Protein AF-A0A432G2H8-F1 (afdb_monomer)

Solvent-accessible surface area (backbone atoms only — not comparable to full-atom values): 4322 Å² total; per-residue (Å²): 134,57,76,43,76,42,54,40,34,95,67,10,26,40,40,34,22,37,74,89,65,51,82,72,51,71,51,50,35,75,46,80,55,94,70,35,18,31,42,23,65,51,73,51,66,50,99,82,42,34,36,38,37,35,21,56,70,66,75,46,76,49,80,42,77,48,88,67,82,74,76,82,74,126

Organism: NCBI:txid2024889

Secondary structure (DSSP, 8-state):
--EEEEEEGGGTEEEEEETT--EEEEE--BSSSTT-BSSEEEEEE-TT--EEEEETTTTEEEEE----------

Foldseek 3Di:
DDKDWDQPFVQQKIWIADPVRHGDDIFEGDDQPQRHAHGWDDWDADPQRWIWIRRPVNRDIHIDHHPDPPPPPD

Structure (mmCIF, N/CA/C/O backbone):
data_AF-A0A432G2H8-F1
#
_entry.id   AF-A0A432G2H8-F1
#
loop_
_atom_site.group_PDB
_atom_site.id
_atom_site.type_symbol
_atom_site.label_atom_id
_atom_site.label_alt_id
_atom_site.label_comp_id
_atom_site.label_asym_id
_atom_site.label_entity_id
_atom_site.label_seq_id
_atom_site.pdbx_PDB_ins_code
_atom_site.Cartn_x
_atom_site.Cartn_y
_atom_site.Cartn_z
_atom_site.occupancy
_atom_site.B_iso_or_equiv
_atom_site.auth_seq_id
_atom_site.auth_comp_id
_atom_site.auth_asym_id
_atom_site.auth_atom_id
_atom_site.pdbx_PDB_model_num
ATOM 1 N N . MET A 1 1 ? -18.332 3.124 11.292 1.00 68.75 1 MET A N 1
ATOM 2 C CA . MET A 1 1 ? -17.916 3.739 10.024 1.00 68.75 1 MET A CA 1
ATOM 3 C C . MET A 1 1 ? -16.856 2.837 9.447 1.00 68.75 1 MET A C 1
ATOM 5 O O . MET A 1 1 ? -15.846 2.602 10.112 1.00 68.75 1 MET A O 1
ATOM 9 N N . GLY A 1 2 ? -17.174 2.204 8.325 1.00 85.81 2 GLY A N 1
ATOM 10 C CA . GLY A 1 2 ? -16.212 1.419 7.563 1.00 85.81 2 GLY A CA 1
ATOM 11 C C . GLY A 1 2 ? -15.217 2.335 6.852 1.00 85.81 2 GLY A C 1
ATOM 12 O O . GLY A 1 2 ? -15.456 3.528 6.691 1.00 85.81 2 GLY A O 1
ATOM 13 N N . GLN A 1 3 ? -14.082 1.780 6.442 1.00 91.12 3 GLN A N 1
ATOM 14 C CA . GLN A 1 3 ? -13.153 2.455 5.539 1.00 91.12 3 GLN A CA 1
ATOM 15 C C . GLN A 1 3 ? -13.074 1.645 4.252 1.00 91.12 3 GLN A C 1
ATOM 17 O O . GLN A 1 3 ? -12.926 0.422 4.296 1.00 91.12 3 GLN A O 1
ATOM 22 N N . VAL A 1 4 ? -13.157 2.329 3.117 1.00 93.94 4 VAL A N 1
ATOM 23 C CA . VAL A 1 4 ? -12.957 1.738 1.795 1.00 93.94 4 VAL A CA 1
ATOM 24 C C . VAL A 1 4 ? -11.588 2.174 1.303 1.00 93.94 4 VAL A C 1
ATOM 26 O O . VAL A 1 4 ? -11.338 3.363 1.125 1.00 93.94 4 VAL A O 1
ATOM 29 N N . PHE A 1 5 ? -10.695 1.214 1.093 1.00 94.56 5 PHE A N 1
ATOM 30 C CA . PHE A 1 5 ? -9.369 1.485 0.557 1.00 94.56 5 PHE A CA 1
ATOM 31 C C . PHE A 1 5 ? -9.306 1.106 -0.922 1.00 94.56 5 PHE A C 1
ATOM 33 O O . PHE A 1 5 ? -9.824 0.066 -1.329 1.00 94.56 5 PHE A O 1
ATOM 40 N N . VAL A 1 6 ? -8.646 1.938 -1.722 1.00 97.00 6 VAL A N 1
ATOM 41 C CA . VAL A 1 6 ? -8.552 1.782 -3.175 1.00 97.00 6 VAL A CA 1
ATOM 42 C C . VAL A 1 6 ? -7.089 1.825 -3.598 1.00 97.00 6 VAL A C 1
ATOM 44 O O . VAL A 1 6 ? -6.406 2.826 -3.379 1.00 97.00 6 VAL A O 1
ATOM 47 N N . ALA A 1 7 ? -6.615 0.746 -4.225 1.00 97.56 7 ALA A N 1
ATOM 48 C CA . ALA A 1 7 ? -5.340 0.727 -4.934 1.00 97.56 7 ALA A CA 1
ATOM 49 C C . ALA A 1 7 ? -5.513 1.376 -6.311 1.00 97.56 7 ALA A C 1
ATOM 51 O O . ALA A 1 7 ? -6.038 0.776 -7.249 1.00 97.56 7 ALA A O 1
ATOM 52 N N . ASP A 1 8 ? -5.095 2.633 -6.420 1.00 97.94 8 ASP A N 1
ATOM 53 C CA . ASP A 1 8 ? -5.253 3.437 -7.625 1.00 97.94 8 ASP A CA 1
ATOM 54 C C . ASP A 1 8 ? -4.069 3.178 -8.572 1.00 97.94 8 ASP A C 1
ATOM 56 O O . ASP A 1 8 ? -3.110 3.950 -8.653 1.00 97.94 8 ASP A O 1
ATOM 60 N N . PHE A 1 9 ? -4.114 2.008 -9.221 1.00 98.25 9 PHE A N 1
ATOM 61 C CA . PHE A 1 9 ? -3.001 1.348 -9.916 1.00 98.25 9 PHE A CA 1
ATOM 62 C C . PHE A 1 9 ? -2.170 2.278 -10.808 1.00 98.25 9 PHE A C 1
ATOM 64 O O . PHE A 1 9 ? -0.955 2.355 -10.658 1.00 98.25 9 PHE A O 1
ATOM 71 N N . TYR A 1 10 ? -2.799 3.012 -11.728 1.00 98.19 10 TYR A N 1
ATOM 72 C CA . TYR A 1 10 ? -2.065 3.877 -12.661 1.00 98.19 10 TYR A CA 1
ATOM 73 C C . TYR A 1 10 ? -1.647 5.224 -12.062 1.00 98.19 10 TYR A C 1
ATOM 75 O O . TYR A 1 10 ? -0.845 5.924 -12.669 1.00 98.19 10 TYR A O 1
ATOM 83 N N . ASN A 1 11 ? -2.147 5.572 -10.876 1.00 98.56 11 ASN A N 1
ATOM 84 C CA . ASN A 1 11 ? -1.784 6.799 -10.170 1.00 98.56 11 ASN A CA 1
ATOM 85 C C . ASN A 1 11 ? -0.778 6.556 -9.037 1.00 98.56 11 ASN A C 1
ATOM 87 O O . ASN A 1 11 ? -0.429 7.497 -8.330 1.00 98.56 11 ASN A O 1
ATOM 91 N N . HIS A 1 12 ? -0.286 5.320 -8.873 1.00 98.44 12 HIS A N 1
ATOM 92 C CA . HIS A 1 12 ? 0.803 4.989 -7.946 1.00 98.44 12 HIS A CA 1
ATOM 93 C C . HIS A 1 12 ? 0.519 5.393 -6.488 1.00 98.44 12 HIS A C 1
ATOM 95 O O . HIS A 1 12 ? 1.424 5.782 -5.750 1.00 98.44 12 HIS A O 1
ATOM 101 N N . ARG A 1 13 ? -0.748 5.316 -6.071 1.00 98.31 13 ARG A N 1
ATOM 102 C CA . ARG A 1 13 ? -1.203 5.763 -4.750 1.00 98.31 13 ARG A CA 1
ATOM 103 C C . ARG A 1 13 ? -2.310 4.879 -4.203 1.00 98.31 13 ARG A C 1
ATOM 105 O O . ARG A 1 13 ? -2.958 4.134 -4.939 1.00 98.31 13 ARG A O 1
ATOM 112 N N . ILE A 1 14 ? -2.548 5.014 -2.907 1.00 97.56 14 ILE A N 1
ATOM 113 C CA . ILE A 1 14 ? -3.708 4.460 -2.220 1.00 97.56 14 ILE A CA 1
ATOM 114 C C . ILE A 1 14 ? -4.626 5.608 -1.811 1.00 97.56 14 ILE A C 1
ATOM 116 O O . ILE A 1 14 ? -4.157 6.613 -1.278 1.00 97.56 14 ILE A O 1
ATOM 120 N N . GLN A 1 15 ? -5.926 5.445 -2.033 1.00 96.81 15 GLN A N 1
ATOM 121 C CA . GLN A 1 15 ? -6.959 6.364 -1.553 1.00 96.81 15 GLN A CA 1
ATOM 122 C C . GLN A 1 15 ? -7.831 5.669 -0.504 1.00 96.81 15 GLN A C 1
ATOM 124 O O . GLN A 1 15 ? -8.055 4.460 -0.578 1.00 96.81 15 GLN A O 1
ATOM 129 N N . VAL A 1 16 ? -8.320 6.431 0.469 1.00 93.94 16 VAL A N 1
ATOM 130 C CA . VAL A 1 16 ? -9.172 5.948 1.558 1.00 93.94 16 VAL A CA 1
ATOM 131 C C . VAL A 1 16 ? -10.436 6.796 1.610 1.00 93.94 16 VAL A C 1
ATOM 133 O O . VAL A 1 16 ? -10.362 8.026 1.587 1.00 93.94 16 VAL A O 1
ATOM 136 N N . PHE A 1 17 ? -11.582 6.133 1.714 1.00 94.81 17 PHE A N 1
ATOM 137 C CA . PHE A 1 17 ? -12.911 6.738 1.745 1.00 94.81 17 PHE A CA 1
ATOM 138 C C . PHE A 1 17 ? -13.724 6.227 2.939 1.00 94.81 17 PHE A C 1
ATOM 140 O O . PHE A 1 17 ? -13.397 5.185 3.519 1.00 94.81 17 PHE A O 1
ATOM 147 N N . THR A 1 18 ? -14.792 6.941 3.289 1.00 93.94 18 THR A N 1
ATOM 148 C CA . THR A 1 18 ? -15.863 6.411 4.146 1.00 93.94 18 THR A CA 1
ATOM 149 C C . TH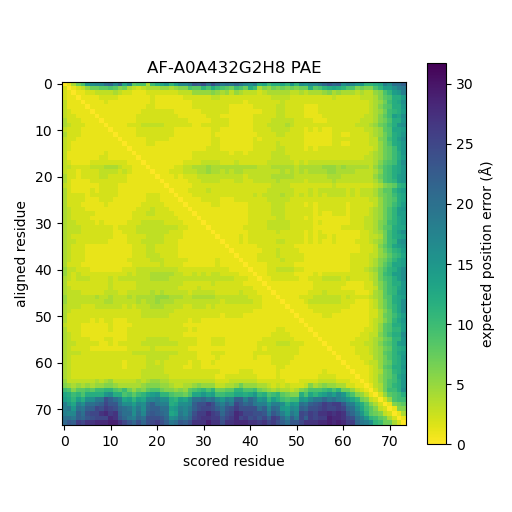R A 1 18 ? -16.671 5.340 3.410 1.00 93.94 18 THR A C 1
ATOM 151 O O . THR A 1 18 ? -16.560 5.173 2.192 1.00 93.94 18 THR A O 1
ATOM 154 N N . ASP A 1 19 ? -17.513 4.617 4.144 1.00 94.12 19 ASP A N 1
ATOM 155 C CA . ASP A 1 19 ? -18.516 3.709 3.587 1.00 94.12 19 ASP A CA 1
ATOM 156 C C . ASP A 1 19 ? -19.584 4.423 2.737 1.00 94.12 19 ASP A C 1
ATOM 158 O O . ASP A 1 19 ? -20.174 3.800 1.854 1.00 94.12 19 ASP A O 1
ATOM 162 N N . GLU A 1 20 ? -19.775 5.729 2.921 1.00 95.81 20 GLU A N 1
ATOM 163 C CA . GLU A 1 20 ? -20.622 6.578 2.073 1.00 95.81 20 GLU A CA 1
ATOM 164 C C . GLU A 1 20 ? -19.905 7.104 0.814 1.00 95.81 20 GLU A C 1
ATOM 166 O O . GLU A 1 20 ? -20.545 7.699 -0.055 1.00 95.81 20 GLU A O 1
ATOM 171 N N . GLY A 1 21 ? -18.597 6.855 0.679 1.00 95.12 21 GLY A N 1
ATOM 172 C CA . GLY A 1 21 ? -17.787 7.277 -0.467 1.00 95.12 21 GLY A CA 1
ATOM 173 C C . GLY A 1 21 ? -17.148 8.661 -0.331 1.00 95.12 21 GLY A C 1
ATOM 174 O O . GLY A 1 21 ? -16.574 9.159 -1.301 1.00 95.12 21 GLY A O 1
ATOM 175 N N . ASP A 1 22 ? -17.199 9.278 0.851 1.00 96.12 22 ASP A N 1
ATOM 176 C CA . ASP A 1 22 ? -16.516 10.545 1.103 1.00 96.12 22 ASP A CA 1
ATOM 177 C C . ASP A 1 22 ? -15.003 10.324 1.196 1.00 96.12 22 ASP A C 1
ATOM 179 O O . ASP A 1 22 ? -14.531 9.405 1.867 1.00 96.12 22 ASP A O 1
ATOM 183 N N . PHE A 1 23 ? -14.219 11.173 0.531 1.00 94.44 23 PHE A N 1
ATOM 184 C CA . PHE A 1 23 ? -12.758 11.094 0.566 1.00 94.44 23 PHE A CA 1
ATOM 185 C C . PHE A 1 23 ? -12.212 11.416 1.963 1.00 94.44 23 PHE A C 1
ATOM 187 O O . PHE A 1 23 ? -12.542 12.451 2.542 1.00 94.44 23 PHE A O 1
ATOM 194 N N . LEU A 1 24 ? -11.328 10.557 2.479 1.00 93.00 24 LEU A N 1
ATOM 195 C CA . LEU A 1 24 ? -10.661 10.746 3.768 1.00 93.00 24 LEU A CA 1
ATOM 196 C C . LEU A 1 24 ? -9.205 11.177 3.598 1.00 93.00 24 LEU A C 1
ATOM 198 O O . LEU A 1 24 ? -8.792 12.204 4.136 1.00 93.00 24 LEU A O 1
ATOM 202 N N . VAL A 1 25 ? -8.411 10.372 2.892 1.00 92.88 25 VAL A N 1
ATOM 203 C CA . VAL A 1 25 ? -6.969 10.595 2.733 1.00 92.88 25 VAL A CA 1
ATOM 204 C C . VAL A 1 25 ? -6.432 9.828 1.529 1.00 92.88 25 VAL A C 1
ATOM 206 O O . VAL A 1 25 ? -6.995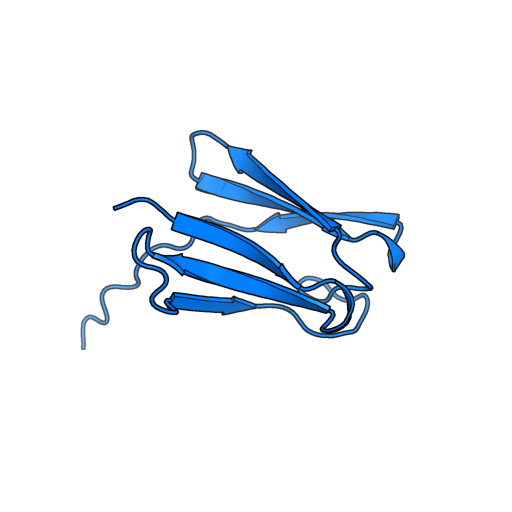 8.817 1.113 1.00 92.88 25 VAL A O 1
ATOM 209 N N . GLU A 1 26 ? -5.300 10.277 1.002 1.00 95.31 26 GLU A N 1
ATOM 210 C CA . GLU A 1 26 ? -4.484 9.521 0.058 1.00 95.31 26 GLU A CA 1
ATOM 211 C C . GLU A 1 26 ? -3.021 9.513 0.492 1.00 95.31 26 GLU A C 1
ATOM 213 O O . GLU A 1 26 ? -2.564 10.403 1.214 1.00 95.31 26 GLU A O 1
ATOM 218 N N . PHE A 1 27 ? -2.286 8.495 0.059 1.00 96.00 27 PHE A N 1
ATOM 219 C CA . PHE A 1 27 ? -0.852 8.400 0.292 1.00 96.00 27 PHE A CA 1
ATOM 220 C C . PHE A 1 27 ? -0.158 7.606 -0.812 1.00 96.00 27 PHE A C 1
ATOM 222 O O . PHE A 1 27 ? -0.742 6.725 -1.449 1.00 96.00 27 PHE A O 1
ATOM 229 N N . GLY A 1 28 ? 1.122 7.911 -0.993 1.00 97.62 28 GLY A N 1
ATOM 230 C CA . GLY A 1 28 ? 1.959 7.342 -2.036 1.00 97.62 28 GLY A CA 1
ATOM 231 C C . GLY A 1 28 ? 2.079 8.219 -3.276 1.00 97.62 28 GLY A C 1
ATOM 232 O O . GLY A 1 28 ? 1.260 9.096 -3.542 1.00 97.62 28 GLY A O 1
ATOM 233 N N . SER A 1 29 ? 3.155 7.975 -4.007 1.00 98.56 29 SER A N 1
ATOM 234 C CA . SER A 1 29 ? 3.502 8.589 -5.284 1.00 98.56 29 SER A CA 1
ATOM 235 C C . SER A 1 29 ? 4.352 7.605 -6.081 1.00 98.56 29 SER A C 1
ATOM 237 O O . SER A 1 29 ? 4.856 6.629 -5.520 1.00 98.56 29 SER A O 1
ATOM 239 N N . GLN A 1 30 ? 4.548 7.861 -7.376 1.00 98.75 30 GLN A N 1
ATOM 240 C CA . GLN A 1 30 ? 5.415 7.020 -8.195 1.00 98.75 30 GLN A CA 1
ATOM 241 C C . GLN A 1 30 ? 6.854 7.001 -7.659 1.00 98.75 30 GLN A C 1
ATOM 243 O O . GLN A 1 30 ? 7.437 8.061 -7.438 1.00 98.75 30 GLN A O 1
ATOM 248 N N . GLY A 1 31 ? 7.429 5.807 -7.508 1.00 98.69 31 GLY A N 1
ATOM 249 C CA . GLY A 1 31 ? 8.831 5.628 -7.143 1.00 98.69 31 GLY A CA 1
ATOM 250 C C . GLY A 1 31 ? 9.099 4.315 -6.411 1.00 98.69 31 GLY A C 1
ATOM 251 O O . GLY A 1 31 ? 8.277 3.399 -6.421 1.00 98.69 31 GLY A O 1
ATOM 252 N N . SER A 1 32 ? 10.271 4.211 -5.788 1.00 98.56 32 SER A N 1
ATOM 253 C CA . SER A 1 32 ? 10.761 2.987 -5.136 1.00 98.56 32 SER A CA 1
ATOM 254 C C . SER A 1 32 ? 11.240 3.201 -3.697 1.00 98.56 32 SER A C 1
ATOM 256 O O . SER A 1 32 ? 11.624 2.239 -3.022 1.00 98.56 32 SER A O 1
ATOM 258 N N . ALA A 1 33 ? 11.237 4.436 -3.193 1.00 98.62 33 ALA A N 1
ATOM 259 C CA . ALA A 1 33 ? 11.545 4.725 -1.796 1.00 98.62 33 ALA A CA 1
ATOM 260 C C . ALA A 1 33 ? 10.433 4.200 -0.858 1.00 98.62 33 ALA A C 1
ATOM 262 O O . ALA A 1 33 ? 9.350 3.827 -1.320 1.00 98.62 33 ALA A O 1
ATOM 263 N N . PRO A 1 34 ? 10.669 4.110 0.464 1.00 98.00 34 PRO A N 1
ATOM 264 C CA . PRO A 1 34 ? 9.613 3.782 1.419 1.00 98.00 34 PRO A CA 1
ATOM 265 C C . PRO A 1 34 ? 8.443 4.769 1.319 1.00 98.00 34 PRO A C 1
ATOM 267 O O . PRO A 1 34 ? 8.644 5.977 1.402 1.00 98.00 34 PRO A O 1
ATOM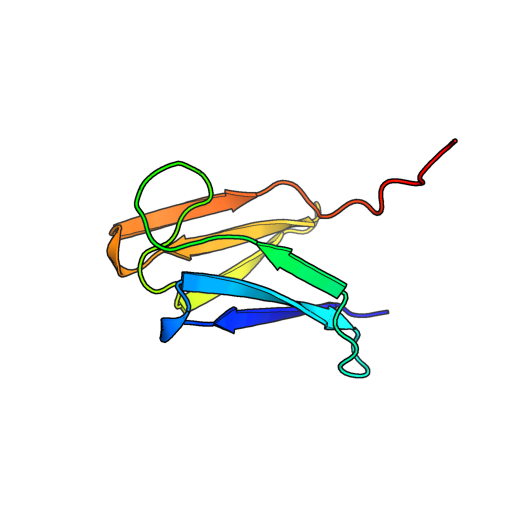 270 N N . GLY A 1 35 ? 7.228 4.248 1.155 1.00 97.12 35 GLY A N 1
ATOM 271 C CA . GLY A 1 35 ? 6.017 5.051 0.973 1.00 97.12 35 GLY A CA 1
ATOM 272 C C . GLY A 1 35 ? 5.692 5.415 -0.477 1.00 97.12 35 GLY A C 1
ATOM 273 O O . GLY A 1 35 ? 4.567 5.827 -0.733 1.00 97.12 35 GLY A O 1
ATOM 274 N N . GLU A 1 36 ? 6.610 5.213 -1.422 1.00 98.69 36 GLU A N 1
ATOM 275 C CA . GLU A 1 36 ? 6.347 5.322 -2.864 1.00 98.69 36 GLU A CA 1
ATOM 276 C C . GLU A 1 36 ? 5.916 3.971 -3.445 1.00 98.69 36 GLU A C 1
ATOM 278 O O . GLU A 1 36 ? 6.267 2.919 -2.903 1.00 98.69 36 GLU A O 1
ATOM 283 N N . PHE A 1 37 ? 5.192 3.987 -4.563 1.00 98.75 37 PHE A N 1
ATOM 284 C CA . PHE A 1 37 ? 4.705 2.789 -5.240 1.00 98.75 37 PHE A CA 1
ATOM 285 C C . PHE A 1 37 ? 5.024 2.792 -6.735 1.00 98.75 37 PHE A C 1
ATOM 287 O O . PHE A 1 37 ? 5.054 3.828 -7.395 1.00 98.75 37 PHE A O 1
ATOM 294 N N . GLU A 1 38 ? 5.128 1.601 -7.308 1.00 98.69 38 GLU A N 1
ATOM 295 C CA . GLU A 1 38 ? 5.028 1.377 -8.741 1.00 98.69 38 GLU A CA 1
ATOM 296 C C . GLU A 1 38 ? 3.845 0.439 -8.989 1.00 98.69 38 GLU A C 1
ATOM 298 O O . GLU A 1 38 ? 3.946 -0.777 -8.851 1.00 98.69 38 GLU A O 1
ATOM 303 N N . ARG A 1 39 ? 2.699 1.022 -9.358 1.00 98.50 39 ARG A N 1
ATOM 304 C CA . ARG A 1 39 ? 1.465 0.299 -9.700 1.00 98.50 39 ARG A CA 1
ATOM 305 C C . ARG A 1 39 ? 0.935 -0.617 -8.583 1.00 98.50 39 ARG A C 1
ATOM 307 O O . ARG A 1 39 ? 0.919 -1.837 -8.750 1.00 98.50 39 ARG A O 1
ATOM 314 N N . PRO A 1 40 ? 0.492 -0.069 -7.436 1.00 98.56 40 PRO A N 1
ATOM 315 C CA . PRO A 1 40 ? -0.049 -0.887 -6.354 1.00 98.56 40 PRO A CA 1
ATOM 316 C C . PRO A 1 40 ? -1.325 -1.613 -6.810 1.00 98.56 40 PRO A C 1
ATOM 318 O O . PRO A 1 40 ? -2.092 -1.070 -7.602 1.00 98.56 40 PRO A O 1
ATOM 321 N N . THR A 1 41 ? -1.551 -2.839 -6.332 1.00 98.00 41 THR A N 1
ATOM 322 C CA . THR A 1 41 ? -2.640 -3.706 -6.843 1.00 98.00 41 THR A CA 1
ATOM 323 C C . THR A 1 41 ? -3.648 -4.124 -5.786 1.00 98.00 41 THR A C 1
ATOM 325 O O . THR A 1 41 ? -4.841 -3.911 -5.968 1.00 98.00 41 THR A O 1
ATOM 328 N N . ASP A 1 42 ? -3.177 -4.727 -4.700 1.00 96.44 42 ASP A N 1
ATOM 329 C CA . ASP A 1 42 ? -4.023 -5.325 -3.668 1.00 96.44 42 ASP A CA 1
ATOM 330 C C . ASP A 1 42 ? -3.557 -4.901 -2.274 1.00 96.44 42 ASP A C 1
ATOM 332 O O . ASP A 1 42 ? -2.423 -4.433 -2.091 1.00 96.44 42 ASP A O 1
ATOM 336 N N . MET A 1 43 ? -4.433 -5.055 -1.285 1.00 95.69 43 MET A N 1
ATOM 337 C CA . MET A 1 43 ? -4.135 -4.722 0.096 1.00 95.69 43 MET A CA 1
ATOM 338 C C . MET A 1 43 ? -4.968 -5.488 1.118 1.00 95.69 43 MET A C 1
ATOM 340 O O . MET A 1 43 ? -6.069 -5.960 0.854 1.00 95.69 43 MET A O 1
ATOM 344 N N . THR A 1 44 ? -4.449 -5.544 2.340 1.00 95.50 44 THR A N 1
ATOM 345 C CA . THR A 1 44 ? -5.183 -6.060 3.496 1.00 95.50 44 THR A CA 1
ATOM 346 C C . THR A 1 44 ? -4.867 -5.251 4.747 1.00 95.50 44 THR A C 1
ATOM 348 O O . THR A 1 44 ? -3.821 -4.600 4.836 1.00 95.50 44 THR A O 1
ATOM 351 N N . VAL A 1 45 ? -5.774 -5.299 5.717 1.00 93.69 45 VAL A N 1
ATOM 352 C CA . VAL A 1 45 ? -5.634 -4.641 7.016 1.00 93.69 45 VAL A CA 1
ATOM 353 C C . VAL A 1 45 ? -5.708 -5.706 8.105 1.00 93.69 45 VAL A C 1
ATOM 355 O O . VAL A 1 45 ? -6.648 -6.500 8.138 1.00 93.69 45 VAL A O 1
ATOM 358 N N . ASP A 1 46 ? -4.708 -5.755 8.988 1.00 94.56 46 ASP A N 1
ATOM 359 C CA . ASP A 1 46 ? -4.717 -6.697 10.114 1.00 94.56 46 ASP A CA 1
ATOM 360 C C . ASP A 1 46 ? -5.590 -6.208 11.285 1.00 94.56 46 ASP A C 1
ATOM 362 O O . ASP A 1 46 ? -6.060 -5.072 11.319 1.00 94.56 46 ASP A O 1
ATOM 366 N N . SER A 1 47 ? -5.796 -7.057 12.296 1.00 93.00 47 SER A N 1
ATOM 367 C CA . SER A 1 47 ? -6.618 -6.723 13.472 1.00 93.00 47 SER A CA 1
ATOM 368 C C . SER A 1 47 ? -6.060 -5.590 14.343 1.00 93.00 47 SER A C 1
ATOM 370 O O . SER A 1 47 ? -6.760 -5.102 15.228 1.00 93.00 47 SER A O 1
ATOM 372 N N . LYS A 1 48 ? -4.812 -5.164 14.113 1.00 93.06 48 LYS A N 1
ATOM 373 C CA . LYS A 1 48 ? -4.192 -4.000 14.761 1.00 93.06 48 LYS A CA 1
ATOM 374 C C . LYS A 1 48 ? -4.294 -2.742 13.893 1.00 93.06 48 LYS A C 1
ATOM 376 O O . LYS A 1 48 ? -3.771 -1.707 14.294 1.00 93.06 48 LYS A O 1
ATOM 381 N N . GLY A 1 49 ? -4.931 -2.830 12.726 1.00 91.00 49 GLY A N 1
ATOM 382 C CA . GLY A 1 49 ? -5.084 -1.741 11.769 1.00 91.00 49 GLY A CA 1
ATOM 383 C C . GLY A 1 49 ? -3.863 -1.507 10.881 1.00 91.00 49 GLY A C 1
ATOM 384 O O . GLY A 1 49 ? -3.829 -0.494 10.191 1.00 91.00 49 GLY A O 1
ATOM 385 N N . ASN A 1 50 ? -2.838 -2.372 10.902 1.00 94.75 50 ASN A N 1
ATOM 386 C CA . ASN A 1 50 ? -1.709 -2.182 9.989 1.00 94.75 50 ASN A CA 1
ATOM 387 C C . ASN A 1 50 ? -2.140 -2.520 8.568 1.00 94.75 50 ASN A C 1
ATOM 389 O O . ASN A 1 50 ? -2.807 -3.532 8.348 1.00 94.75 50 ASN A O 1
ATOM 393 N N . ILE A 1 51 ? -1.684 -1.714 7.618 1.00 95.56 51 ILE A N 1
ATOM 394 C CA . ILE A 1 51 ? -2.056 -1.829 6.211 1.00 95.56 51 ILE A CA 1
ATOM 395 C C . ILE A 1 51 ? -0.892 -2.465 5.463 1.00 95.56 51 ILE A C 1
ATOM 397 O O . ILE A 1 51 ? 0.251 -2.029 5.604 1.00 95.56 51 ILE A O 1
ATOM 401 N N . TYR A 1 52 ? -1.180 -3.481 4.661 1.00 97.94 52 TYR A N 1
ATOM 402 C CA . TYR A 1 52 ? -0.209 -4.163 3.814 1.00 97.94 52 TYR A CA 1
ATOM 403 C C . TYR A 1 52 ? -0.612 -3.940 2.368 1.00 97.94 52 TYR A C 1
ATOM 405 O O . TYR A 1 52 ? -1.734 -4.271 2.000 1.00 97.94 52 TYR A O 1
ATOM 413 N N . VAL A 1 53 ? 0.290 -3.382 1.565 1.00 98.38 53 VAL A N 1
ATOM 414 C CA . VAL A 1 53 ? 0.030 -3.036 0.163 1.00 98.38 53 VAL A CA 1
ATOM 415 C C . VAL A 1 53 ? 0.984 -3.809 -0.735 1.00 98.38 53 VAL A C 1
ATOM 417 O O . VAL A 1 53 ? 2.198 -3.800 -0.507 1.00 98.38 53 VAL A O 1
ATOM 420 N N . VAL A 1 54 ? 0.439 -4.458 -1.763 1.00 98.62 54 VAL A N 1
ATOM 421 C CA . VAL A 1 54 ? 1.212 -5.101 -2.828 1.00 98.62 54 VAL A CA 1
ATOM 422 C C . VAL A 1 54 ? 1.681 -4.031 -3.810 1.00 98.62 54 VAL A C 1
ATOM 424 O O . VAL A 1 54 ? 0.892 -3.487 -4.583 1.00 98.62 54 VAL A O 1
ATOM 427 N N . ASP A 1 55 ? 2.979 -3.749 -3.782 1.00 98.62 55 ASP A N 1
ATOM 428 C CA . ASP A 1 55 ? 3.666 -2.804 -4.657 1.00 98.62 55 ASP A CA 1
ATOM 429 C C . ASP A 1 55 ? 4.249 -3.572 -5.854 1.00 98.62 55 ASP A C 1
ATOM 431 O O . ASP A 1 55 ? 5.404 -4.015 -5.840 1.00 98.62 55 ASP A O 1
ATOM 435 N N . PHE A 1 56 ? 3.385 -3.829 -6.842 1.00 98.69 56 PHE A N 1
ATOM 436 C CA . PHE A 1 56 ? 3.618 -4.801 -7.913 1.00 98.69 56 PHE A CA 1
ATOM 437 C C . PHE A 1 56 ? 4.889 -4.507 -8.713 1.00 98.69 56 PHE A C 1
ATOM 439 O O . PHE A 1 56 ? 5.727 -5.390 -8.878 1.00 98.69 56 PHE A O 1
ATOM 446 N N . GLY A 1 57 ? 5.068 -3.275 -9.183 1.00 98.50 57 GLY A N 1
ATOM 447 C CA . GLY A 1 57 ? 6.202 -2.908 -10.029 1.00 98.50 57 GLY A CA 1
ATOM 448 C C . GLY A 1 57 ? 7.539 -2.873 -9.292 1.00 98.50 57 GLY A C 1
ATOM 449 O O . GLY A 1 57 ? 8.576 -3.104 -9.909 1.00 98.50 57 GLY A O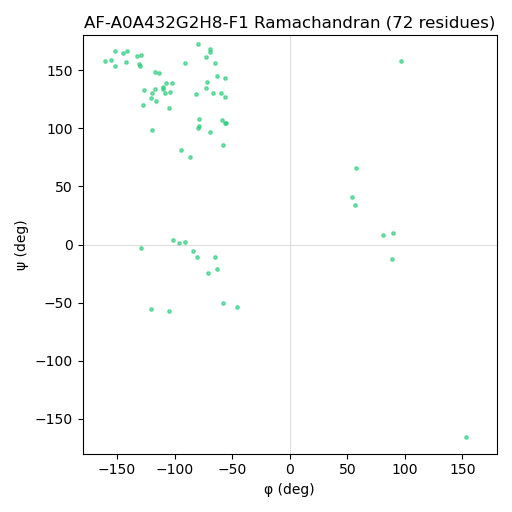 1
ATOM 450 N N . ASN A 1 58 ? 7.523 -2.676 -7.972 1.00 98.75 58 ASN A N 1
ATOM 451 C CA . ASN A 1 58 ? 8.722 -2.759 -7.136 1.00 98.75 58 ASN A CA 1
ATOM 452 C C . ASN A 1 58 ? 8.972 -4.166 -6.566 1.00 98.75 58 ASN A C 1
ATOM 454 O O . ASN A 1 58 ? 9.933 -4.351 -5.818 1.00 98.75 58 ASN A O 1
ATOM 458 N N . ASN A 1 59 ? 8.141 -5.161 -6.901 1.00 98.44 59 ASN A N 1
ATOM 459 C CA . ASN A 1 59 ? 8.260 -6.550 -6.440 1.00 98.44 59 ASN A CA 1
ATOM 460 C C . ASN A 1 59 ? 8.338 -6.687 -4.907 1.00 98.44 59 ASN A C 1
ATOM 462 O O . ASN A 1 59 ? 9.128 -7.475 -4.381 1.00 98.44 59 ASN A O 1
ATOM 466 N N . ARG A 1 60 ? 7.541 -5.903 -4.171 1.00 98.62 60 ARG A N 1
ATOM 467 C CA . ARG A 1 60 ? 7.559 -5.900 -2.701 1.00 98.62 60 ARG A CA 1
ATOM 468 C C . ARG A 1 60 ? 6.166 -5.767 -2.096 1.00 98.62 60 ARG A C 1
ATOM 470 O O . ARG A 1 60 ? 5.206 -5.383 -2.756 1.00 98.62 60 ARG A O 1
ATOM 477 N N . ILE A 1 61 ? 6.089 -6.036 -0.797 1.00 98.62 61 ILE A N 1
ATOM 478 C CA . ILE A 1 61 ? 4.959 -5.646 0.049 1.00 98.62 61 ILE A CA 1
ATOM 479 C C . ILE A 1 61 ? 5.450 -4.543 0.982 1.00 98.62 61 ILE A C 1
ATOM 481 O O . ILE A 1 61 ? 6.518 -4.674 1.584 1.00 98.62 61 ILE A O 1
ATOM 485 N N . GLN A 1 62 ? 4.671 -3.473 1.120 1.00 98.44 62 GLN A N 1
ATOM 486 C CA . GLN A 1 62 ? 4.926 -2.421 2.102 1.00 98.44 62 GLN A CA 1
ATOM 487 C C . GLN A 1 62 ? 3.914 -2.495 3.243 1.00 98.44 62 GLN A C 1
ATOM 489 O O . GLN A 1 62 ? 2.730 -2.733 3.011 1.00 98.44 62 GLN A O 1
ATOM 494 N N . LYS A 1 63 ? 4.392 -2.288 4.474 1.00 97.69 63 LYS A N 1
ATOM 495 C CA . LYS A 1 63 ? 3.570 -2.224 5.685 1.00 97.69 63 LYS A CA 1
ATOM 496 C C . LYS A 1 63 ? 3.507 -0.786 6.188 1.00 97.69 63 LYS A C 1
ATOM 498 O O . LYS A 1 63 ? 4.549 -0.174 6.409 1.00 97.69 63 LYS A O 1
ATOM 503 N N . PHE A 1 64 ? 2.303 -0.303 6.461 1.00 95.75 64 PHE A N 1
ATOM 504 C CA . PHE A 1 64 ? 2.044 1.012 7.033 1.00 95.75 64 PHE A CA 1
ATOM 505 C C . PHE A 1 64 ? 1.383 0.882 8.402 1.00 95.75 64 PHE A C 1
ATOM 507 O O . PHE A 1 64 ? 0.647 -0.073 8.675 1.00 95.75 64 PHE A O 1
ATOM 514 N N . ALA A 1 65 ? 1.672 1.850 9.269 1.00 92.69 65 ALA A N 1
ATOM 515 C CA . ALA A 1 65 ? 0.970 1.993 10.534 1.00 92.69 65 ALA A CA 1
ATOM 516 C C . ALA A 1 65 ? -0.512 2.342 10.284 1.00 92.69 65 ALA A C 1
ATOM 518 O O . ALA A 1 65 ? -0.830 2.900 9.231 1.00 92.69 65 ALA A O 1
ATOM 519 N N . PRO A 1 66 ? -1.409 2.043 11.239 1.00 88.81 66 PRO A N 1
ATOM 520 C CA . PRO A 1 66 ? -2.807 2.436 11.130 1.00 88.81 66 PRO A CA 1
ATOM 521 C C . PRO A 1 66 ? -2.947 3.947 10.946 1.00 88.81 66 PRO A C 1
ATOM 523 O O . PRO A 1 66 ? -2.233 4.721 11.591 1.00 88.81 66 PRO A O 1
ATOM 526 N N . PHE A 1 67 ? -3.918 4.370 10.137 1.00 80.81 67 PHE A N 1
ATOM 527 C CA . PHE A 1 67 ? -4.368 5.758 10.148 1.00 80.81 67 PHE A CA 1
ATOM 528 C C . PHE A 1 67 ? -5.086 6.020 11.465 1.00 80.81 67 PHE A C 1
ATOM 530 O O . PHE A 1 67 ? -6.262 5.702 11.628 1.00 80.81 67 PHE A O 1
ATOM 537 N N . THR A 1 68 ? -4.375 6.579 12.435 1.00 69.94 68 THR A N 1
ATOM 538 C CA . THR A 1 68 ? -5.029 7.190 13.581 1.00 69.94 68 THR A CA 1
ATOM 539 C C . THR A 1 68 ? -5.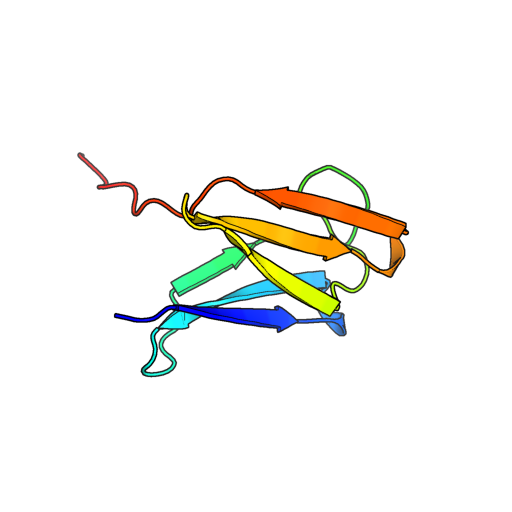459 8.585 13.163 1.00 69.94 68 THR A C 1
ATOM 541 O O . THR A 1 68 ? -4.662 9.355 12.622 1.00 69.94 68 THR A O 1
ATOM 544 N N . SER A 1 69 ? -6.725 8.929 13.402 1.00 58.09 69 SER A N 1
ATOM 545 C CA . SER A 1 69 ? -7.128 10.329 13.407 1.00 58.09 69 SER A CA 1
ATOM 546 C C . SER A 1 69 ? -6.226 11.021 14.419 1.00 58.09 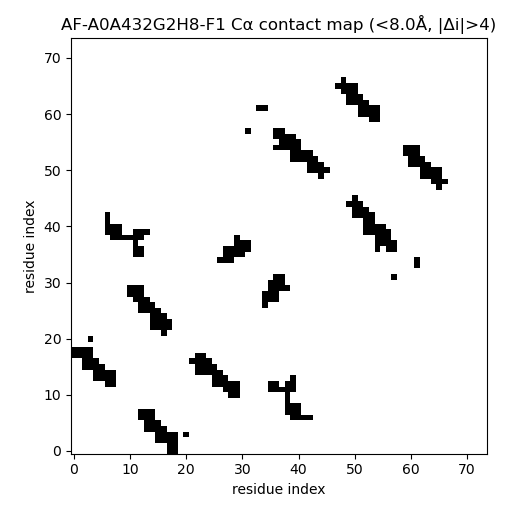69 SER A C 1
ATOM 548 O O . SER A 1 69 ? -6.375 10.817 15.623 1.00 58.09 69 SER A O 1
ATOM 550 N N . GLN A 1 70 ? -5.245 11.787 13.941 1.00 47.03 70 GLN A N 1
ATOM 551 C CA . GLN A 1 70 ? -4.581 12.756 14.789 1.00 47.03 70 GLN A CA 1
ATOM 552 C C . GLN A 1 70 ? -5.710 13.668 15.261 1.00 47.03 70 GLN A C 1
ATOM 554 O O . GLN A 1 70 ? -6.263 14.435 14.471 1.00 47.03 70 GLN A O 1
ATOM 559 N N . THR A 1 71 ? -6.108 13.563 16.528 1.00 42.72 71 THR A N 1
ATOM 560 C CA . THR A 1 71 ? -6.715 14.713 17.180 1.00 42.72 71 THR A CA 1
ATOM 561 C C . THR A 1 71 ? -5.679 15.812 17.032 1.00 42.72 71 THR A C 1
ATOM 563 O O . THR A 1 71 ? -4.631 1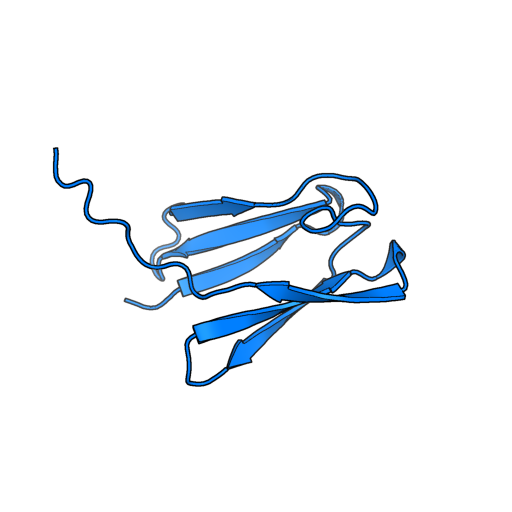5.759 17.676 1.00 42.72 71 THR A O 1
ATOM 566 N N . LYS A 1 72 ? -5.928 16.757 16.119 1.00 41.91 72 LYS A N 1
ATOM 567 C CA . LYS A 1 72 ? -5.319 18.081 16.184 1.00 41.91 72 LYS A CA 1
ATOM 568 C C . LYS A 1 72 ? -5.725 18.653 17.539 1.00 41.91 72 LYS A C 1
ATOM 570 O O . LYS A 1 72 ? -6.763 19.294 17.654 1.00 41.91 72 LYS A O 1
ATOM 575 N N . ASN A 1 73 ? -4.955 18.337 18.569 1.00 39.09 73 ASN A N 1
ATOM 576 C CA . ASN A 1 73 ? -4.895 19.169 19.748 1.00 39.09 73 ASN A CA 1
ATOM 577 C C . ASN A 1 73 ? -3.968 20.311 19.345 1.00 39.09 73 ASN A C 1
ATOM 579 O O . ASN A 1 73 ? -2.774 20.079 19.189 1.00 39.09 73 ASN A O 1
ATOM 583 N N . GLU A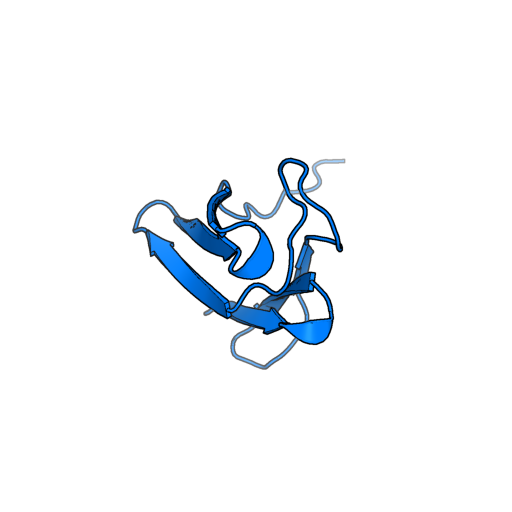 1 74 ? -4.612 21.438 19.039 1.00 40.12 74 GLU A N 1
ATOM 584 C CA . GLU A 1 74 ? -4.120 22.828 19.053 1.00 40.12 74 GLU A CA 1
ATOM 585 C C . GLU A 1 74 ? -2.655 23.077 18.659 1.00 40.12 74 GLU A C 1
ATOM 587 O O . GLU A 1 74 ? -1.732 22.776 19.448 1.00 40.12 74 GLU A O 1
#

Nearest PDB structures (foldseek):
  7qrw-assembly1_A  TM=9.888E-01  e=4.747E-06  Homo sapiens
  7qrx-assembly2_B  TM=9.832E-01  e=5.034E-06  Homo sapiens
  6xg7-assembly1_A  TM=9.788E-01  e=1.146E-05  Drosophila melanogaster
  6fpt-assembly1_A  TM=9.826E-01  e=3.110E-05  Danio rerio
  7qrv-assembly2_B  TM=9.370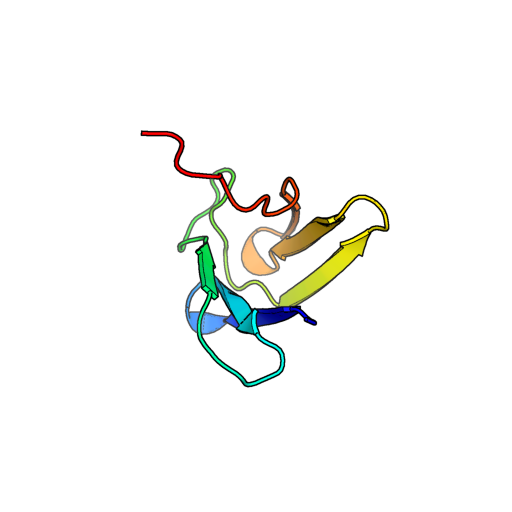E-01  e=4.975E-05  Homo sapiens

Mean predicted aligned error: 4.37 Å

Radius of gyration: 12.61 Å; Cα contacts (8 Å, |Δi|>4): 152; chains: 1; bounding box: 32×30×32 Å

Sequence (74 aa):
MGQVFVADFYNHRIQVFTDEGDFLVEFGSQGSAPGEFERPTDMTVDSKGNIYVVDFGNNRIQKFAPFTSQTKNE

pLDDT: mean 91.17, std 14.87, range [39.09, 98.75]

InterPro domains:
  IPR001258 NHL repeat [PS51125] (1-20)
  IPR001258 NHL repeat [PS51125] (27-67)
  IPR011042 Six-bladed beta-propeller, TolB-like [G3DSA:2.120.10.30] (1-74)
  IPR050952 Tripartite Motif and NHL Repeat Containing E3 Ligases [PTHR24104] (2-66)